Protein AF-A0A9C9TFX3-F1 (afdb_monomer_lite)

Secondary structure (DSSP, 8-state):
------SSHHHHHHHHHHSHHHHTT--S----------SS-TT--

Foldseek 3Di:
DDDDDDPDQVRVVVVVCPDPCVVVVVDPDDDGDDDDPDPPDVPPD

Sequence (45 aa):
LVVIEADSLGAAQSIAAEDPYAKAGLFDNVAVRPWNWAIKNPAAD

pLDDT: mean 92.64, std 5.46, range [64.56, 97.31]

InterPro domains:
  IPR005545 YCII-related [PF03795] (1-36)
  IPR011008 Dimeric alpha-beta barrel [SSF54909] (2-38)

Radius of gyration: 12.81 Å; chains: 1; bounding box: 36×14×26 Å

Organism: NCBI:txid182270

Structure (mmCIF, N/CA/C/O backbone):
data_AF-A0A9C9TFX3-F1
#
_entry.id   AF-A0A9C9TFX3-F1
#
loop_
_atom_site.group_PDB
_atom_site.id
_atom_site.type_symbol
_atom_site.label_atom_id
_atom_site.label_alt_id
_atom_site.label_comp_id
_atom_site.label_asym_id
_atom_site.label_entity_id
_atom_site.label_seq_id
_atom_site.pdbx_PDB_ins_code
_atom_site.Cartn_x
_atom_site.Cartn_y
_atom_site.Cartn_z
_atom_site.occupancy
_atom_site.B_iso_or_equiv
_atom_site.auth_seq_id
_atom_site.auth_comp_id
_atom_site.auth_asym_id
_atom_site.auth_atom_id
_atom_site.pdbx_PDB_model_num
ATOM 1 N N . LEU A 1 1 ? -3.645 2.441 -5.973 1.00 85.44 1 LEU A N 1
ATOM 2 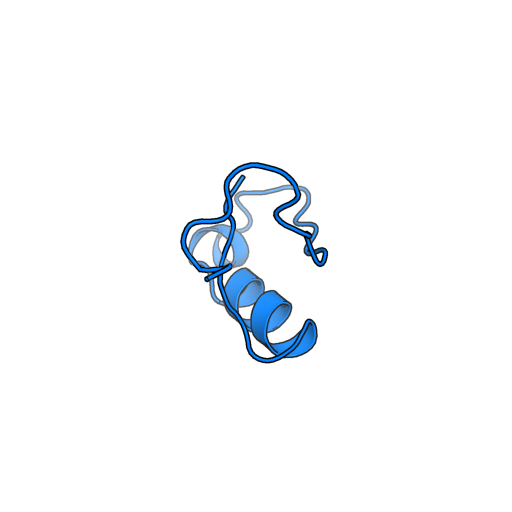C CA . LEU A 1 1 ? -2.310 1.802 -5.990 1.00 85.44 1 LEU A CA 1
ATOM 3 C C . LEU A 1 1 ? -1.298 2.864 -5.611 1.00 85.44 1 LEU A C 1
ATOM 5 O O . LEU A 1 1 ? -1.325 3.926 -6.219 1.00 85.44 1 LEU A O 1
ATOM 9 N N . VAL A 1 2 ? -0.461 2.587 -4.620 1.00 92.94 2 VAL A N 1
ATOM 10 C CA . VAL A 1 2 ? 0.622 3.475 -4.188 1.00 92.94 2 VAL A CA 1
ATOM 11 C C . VAL A 1 2 ? 1.891 2.632 -4.097 1.00 92.94 2 VAL A C 1
ATO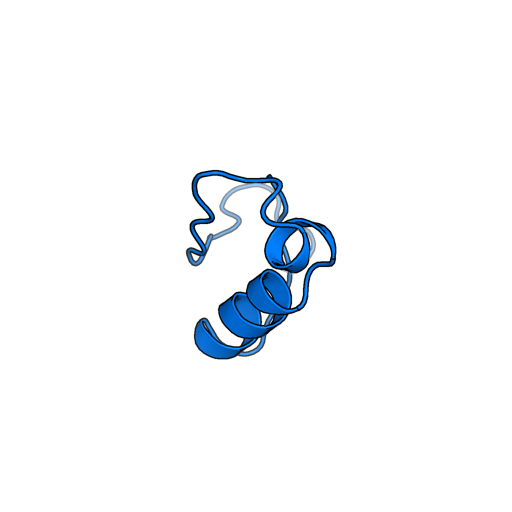M 13 O O . VAL A 1 2 ? 1.815 1.442 -3.788 1.00 92.94 2 VAL A O 1
ATOM 16 N N . VAL A 1 3 ? 3.033 3.240 -4.401 1.00 93.56 3 VAL A N 1
ATOM 17 C CA . VAL A 1 3 ? 4.360 2.668 -4.165 1.00 93.56 3 VAL A CA 1
ATOM 18 C C . VAL A 1 3 ? 5.054 3.585 -3.167 1.00 93.56 3 VAL A C 1
ATOM 20 O O . VAL A 1 3 ? 5.054 4.799 -3.359 1.00 93.56 3 VAL A O 1
ATOM 23 N N . ILE A 1 4 ? 5.591 3.006 -2.097 1.00 93.94 4 ILE A N 1
ATOM 24 C CA . ILE A 1 4 ? 6.314 3.720 -1.044 1.00 93.94 4 ILE A CA 1
ATOM 25 C C . ILE A 1 4 ? 7.672 3.057 -0.831 1.00 93.94 4 ILE A C 1
ATOM 27 O O . ILE A 1 4 ? 7.810 1.849 -1.032 1.00 93.94 4 ILE A O 1
ATOM 31 N N . GLU A 1 5 ? 8.648 3.839 -0.391 1.00 93.50 5 GLU A N 1
ATOM 32 C CA . GLU A 1 5 ? 9.886 3.309 0.175 1.00 93.50 5 GLU A CA 1
ATOM 33 C C . GLU A 1 5 ? 9.660 2.973 1.652 1.00 93.50 5 GLU A C 1
ATOM 35 O O . GLU A 1 5 ? 9.005 3.722 2.378 1.00 93.50 5 GLU A O 1
ATOM 40 N N . ALA A 1 6 ? 10.162 1.819 2.088 1.00 95.50 6 ALA A N 1
ATOM 41 C CA . ALA A 1 6 ? 10.066 1.365 3.469 1.00 95.50 6 ALA A CA 1
ATOM 42 C C . ALA A 1 6 ? 11.233 0.427 3.795 1.00 95.50 6 ALA A C 1
ATOM 44 O O . ALA A 1 6 ? 11.623 -0.392 2.962 1.00 95.50 6 ALA A O 1
ATOM 45 N N . ASP A 1 7 ? 11.727 0.488 5.032 1.00 95.81 7 ASP A N 1
ATOM 46 C CA . ASP A 1 7 ? 12.883 -0.304 5.480 1.00 95.81 7 ASP A CA 1
ATOM 47 C C . ASP A 1 7 ? 12.616 -1.817 5.498 1.00 95.81 7 ASP A C 1
ATOM 49 O O . ASP A 1 7 ? 13.533 -2.636 5.469 1.00 95.81 7 ASP A O 1
ATOM 53 N N . SER A 1 8 ? 11.344 -2.215 5.592 1.00 96.56 8 SER A N 1
ATOM 54 C CA . SER A 1 8 ? 10.923 -3.615 5.594 1.00 96.56 8 SER A CA 1
ATOM 55 C C . SER A 1 8 ? 9.458 -3.763 5.188 1.00 96.56 8 SER A C 1
ATOM 57 O O . SER A 1 8 ? 8.679 -2.808 5.226 1.00 96.56 8 SER A O 1
ATOM 59 N N . LEU A 1 9 ? 9.047 -4.996 4.872 1.00 94.94 9 LEU A N 1
ATOM 60 C CA . LEU A 1 9 ? 7.637 -5.310 4.625 1.00 94.94 9 LEU A CA 1
ATOM 61 C C . LEU A 1 9 ? 6.756 -4.983 5.840 1.00 94.94 9 LEU A C 1
ATOM 63 O O . LEU A 1 9 ? 5.660 -4.458 5.667 1.00 94.94 9 LEU A O 1
ATOM 67 N N . GLY A 1 10 ? 7.246 -5.249 7.056 1.00 96.94 10 GLY A N 1
ATOM 68 C CA . GLY A 1 10 ? 6.526 -4.922 8.288 1.00 96.94 10 GLY A CA 1
ATOM 69 C C . GLY A 1 10 ? 6.320 -3.415 8.448 1.00 96.94 10 GLY A C 1
ATOM 70 O O . GLY A 1 10 ? 5.218 -2.979 8.760 1.00 96.94 10 GLY A O 1
ATOM 71 N N . ALA A 1 11 ? 7.341 -2.608 8.141 1.00 97.31 11 ALA A N 1
ATOM 72 C CA . ALA A 1 11 ? 7.211 -1.151 8.141 1.00 97.31 11 ALA A CA 1
ATOM 73 C C . ALA A 1 11 ? 6.169 -0.670 7.113 1.00 97.31 11 ALA A C 1
ATOM 75 O O . ALA A 1 11 ? 5.313 0.148 7.446 1.00 97.31 11 ALA A O 1
ATOM 76 N N . ALA A 1 12 ? 6.171 -1.229 5.897 1.00 97.00 12 ALA A N 1
ATOM 77 C CA . ALA A 1 12 ? 5.176 -0.903 4.872 1.00 97.00 12 ALA A CA 1
ATOM 78 C C . ALA A 1 12 ? 3.743 -1.292 5.285 1.00 97.00 12 ALA A C 1
ATOM 80 O O . ALA A 1 12 ? 2.797 -0.549 5.025 1.00 97.00 12 ALA A O 1
ATOM 81 N N . GLN A 1 13 ? 3.575 -2.439 5.950 1.00 95.88 13 GLN A N 1
ATOM 82 C CA . GLN A 1 13 ? 2.285 -2.876 6.489 1.00 95.88 13 GLN A CA 1
ATOM 83 C C . GLN A 1 13 ? 1.786 -1.946 7.597 1.00 95.88 13 GLN A C 1
ATOM 85 O O . GLN A 1 13 ? 0.612 -1.582 7.586 1.00 95.88 13 GLN A O 1
ATOM 90 N N . SER A 1 14 ? 2.665 -1.514 8.505 1.00 96.50 14 SER A N 1
ATOM 91 C CA . SER A 1 14 ? 2.314 -0.537 9.540 1.00 96.50 14 SER A CA 1
ATOM 92 C C . SER A 1 14 ? 1.874 0.794 8.934 1.00 96.50 14 SER A C 1
ATOM 94 O O . SER A 1 14 ? 0.856 1.336 9.347 1.00 96.50 14 SER A O 1
ATOM 96 N N . ILE A 1 15 ? 2.570 1.291 7.905 1.00 95.44 15 ILE A N 1
ATOM 97 C CA . ILE A 1 15 ? 2.163 2.515 7.195 1.00 95.44 15 ILE A CA 1
ATOM 98 C C . ILE A 1 15 ? 0.757 2.354 6.602 1.00 95.44 15 ILE A C 1
ATOM 100 O O . ILE A 1 15 ? -0.083 3.235 6.767 1.00 95.44 15 ILE A O 1
ATOM 104 N N . ALA A 1 16 ? 0.477 1.217 5.958 1.00 94.69 16 ALA A N 1
ATOM 105 C CA . ALA A 1 16 ? -0.842 0.940 5.391 1.00 94.69 16 ALA A CA 1
ATOM 106 C C . ALA A 1 16 ? -1.947 0.814 6.459 1.00 94.69 16 ALA A C 1
ATOM 108 O O . ALA A 1 16 ? -3.080 1.215 6.208 1.00 94.69 16 ALA A O 1
ATOM 109 N N . ALA A 1 17 ? -1.634 0.280 7.644 1.00 94.19 17 ALA A N 1
ATOM 110 C CA . ALA A 1 17 ? -2.580 0.160 8.757 1.00 94.19 17 ALA A CA 1
ATOM 111 C C . ALA A 1 17 ? -2.889 1.511 9.429 1.00 94.19 17 ALA A C 1
ATOM 113 O O . ALA A 1 17 ? -3.990 1.718 9.941 1.00 94.19 17 ALA A O 1
ATOM 114 N N . GLU A 1 18 ? -1.932 2.440 9.411 1.00 95.62 18 GLU A N 1
ATOM 115 C CA . GLU A 1 18 ? -2.100 3.773 9.990 1.00 95.62 18 GLU A CA 1
ATOM 116 C C . GLU A 1 18 ? -2.883 4.746 9.090 1.00 95.62 18 GLU A C 1
ATOM 118 O O . GLU A 1 18 ? -3.284 5.816 9.563 1.00 95.62 18 GLU A O 1
ATOM 123 N N . ASP A 1 19 ? -3.157 4.363 7.838 1.00 93.94 19 ASP A N 1
ATOM 124 C CA . ASP A 1 19 ? -3.941 5.139 6.875 1.00 93.94 19 ASP A CA 1
ATOM 125 C C . ASP A 1 19 ? -5.360 5.450 7.421 1.00 93.94 19 ASP A C 1
ATOM 127 O O . ASP A 1 19 ? -6.075 4.538 7.861 1.00 93.94 19 ASP A O 1
ATOM 131 N N . PRO A 1 20 ? -5.820 6.720 7.386 1.00 95.38 20 PRO A N 1
ATOM 132 C CA . PRO A 1 20 ? -7.166 7.097 7.821 1.00 95.38 20 PRO A CA 1
ATOM 133 C C . PRO A 1 20 ? -8.292 6.291 7.161 1.00 95.38 20 PRO A C 1
ATOM 135 O O . PRO A 1 20 ? -9.299 6.009 7.807 1.00 95.38 20 PRO A O 1
ATOM 138 N N . TYR A 1 21 ? -8.134 5.890 5.900 1.00 94.69 21 TYR A N 1
ATOM 139 C CA . TYR A 1 21 ? -9.098 5.071 5.170 1.00 94.69 21 TYR A CA 1
ATOM 140 C C . TYR A 1 21 ? -9.100 3.615 5.628 1.00 94.69 21 TYR A C 1
ATOM 142 O O . TYR A 1 21 ? -10.169 3.003 5.674 1.00 94.69 21 TYR A O 1
ATOM 150 N N . ALA A 1 22 ? -7.942 3.072 6.015 1.00 91.56 22 ALA A N 1
ATOM 151 C CA . ALA A 1 22 ? -7.872 1.753 6.641 1.00 91.56 22 ALA A CA 1
ATOM 152 C C . ALA A 1 22 ? -8.597 1.768 7.995 1.00 91.56 22 ALA A C 1
ATOM 154 O O . ALA A 1 22 ? -9.424 0.899 8.268 1.00 91.56 22 ALA A O 1
ATOM 155 N N . LYS A 1 23 ? -8.382 2.816 8.800 1.00 92.56 23 LYS A N 1
ATOM 156 C CA . LYS A 1 23 ? -9.076 3.011 10.086 1.00 92.56 23 LYS A CA 1
ATOM 157 C C . LYS A 1 23 ? -10.574 3.264 9.930 1.00 92.56 23 LYS A C 1
ATOM 159 O O . LYS A 1 23 ? -11.356 2.839 10.774 1.00 92.56 23 LYS A O 1
ATOM 164 N N . ALA A 1 24 ? -10.975 3.936 8.855 1.00 96.00 24 ALA A N 1
ATOM 165 C CA . ALA A 1 24 ? -12.376 4.172 8.525 1.00 96.00 24 ALA A CA 1
ATOM 166 C C . ALA A 1 24 ? -13.073 2.947 7.904 1.00 96.00 24 ALA A C 1
ATOM 168 O O . ALA A 1 24 ? -14.274 3.014 7.649 1.00 96.00 24 ALA A O 1
ATOM 169 N N . GLY A 1 25 ? -12.350 1.849 7.638 1.00 92.56 25 GLY A N 1
ATOM 170 C CA . GLY A 1 25 ? -12.909 0.657 6.995 1.00 92.56 25 GLY A CA 1
ATOM 171 C C . GLY A 1 25 ? -13.386 0.909 5.562 1.00 92.56 25 GLY A C 1
ATOM 172 O O . GLY A 1 25 ? -14.325 0.265 5.105 1.00 92.56 25 GLY A O 1
ATOM 173 N N . LEU A 1 26 ? -12.776 1.871 4.857 1.00 95.31 26 LEU A N 1
ATOM 174 C CA . LEU A 1 26 ? -13.194 2.267 3.507 1.00 95.31 26 LEU A CA 1
ATOM 175 C C . LEU A 1 26 ? -12.962 1.158 2.471 1.00 95.31 26 LEU A C 1
ATOM 177 O O . LEU A 1 26 ? -13.673 1.083 1.469 1.00 95.31 26 LEU A O 1
ATOM 181 N N . PHE A 1 27 ? -11.949 0.321 2.692 1.00 93.56 27 PHE A N 1
ATOM 182 C CA . PHE A 1 27 ? -11.552 -0.736 1.770 1.00 93.56 27 PHE A CA 1
ATOM 183 C C . PHE A 1 27 ? -11.902 -2.112 2.325 1.00 93.56 27 PHE A C 1
ATOM 185 O O . PHE A 1 27 ? -11.577 -2.426 3.466 1.00 93.56 27 PHE A O 1
ATOM 192 N N . ASP A 1 28 ? -12.483 -2.951 1.469 1.00 94.06 28 ASP A N 1
ATOM 193 C CA . ASP A 1 28 ? -12.771 -4.357 1.775 1.00 94.06 28 ASP A CA 1
ATOM 194 C C . ASP A 1 28 ? -11.483 -5.192 1.928 1.00 94.06 28 ASP A C 1
ATOM 196 O O . ASP A 1 28 ? -11.399 -6.101 2.751 1.00 94.06 28 ASP A O 1
ATOM 200 N N . ASN A 1 29 ? -10.426 -4.856 1.174 1.00 92.12 29 ASN A N 1
ATOM 201 C CA . ASN A 1 29 ? -9.124 -5.510 1.282 1.00 92.12 29 ASN A CA 1
ATOM 202 C C . ASN A 1 29 ? -7.955 -4.558 0.980 1.00 92.12 29 ASN A C 1
ATOM 204 O O . ASN A 1 29 ? -8.015 -3.766 0.037 1.00 92.12 29 ASN A O 1
ATOM 208 N N . VAL A 1 30 ? -6.865 -4.693 1.742 1.00 93.75 30 VAL A N 1
ATOM 209 C CA . VAL A 1 30 ? -5.583 -4.017 1.495 1.00 93.75 30 VAL A CA 1
ATOM 210 C C . VAL A 1 30 ? -4.471 -5.063 1.444 1.00 93.75 30 VAL A C 1
ATOM 212 O O . VAL A 1 30 ? -4.244 -5.789 2.409 1.00 93.75 30 VAL A O 1
ATOM 215 N N . ALA A 1 31 ? -3.751 -5.119 0.323 1.00 94.62 31 ALA A N 1
ATOM 216 C CA . ALA A 1 31 ? -2.628 -6.029 0.121 1.00 94.62 31 ALA A CA 1
ATOM 217 C C . ALA A 1 31 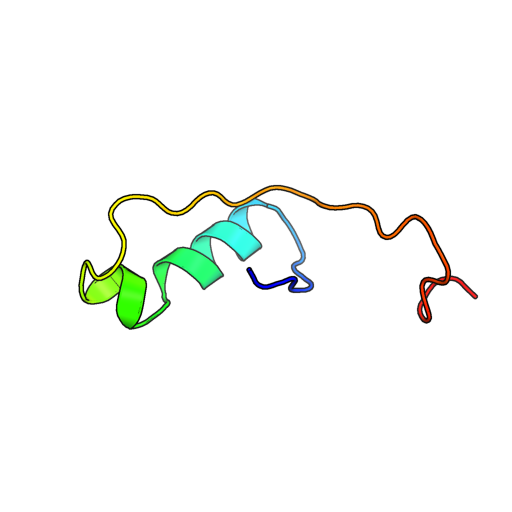? -1.322 -5.247 -0.061 1.00 94.62 31 ALA A C 1
ATOM 219 O O . ALA A 1 31 ? -1.204 -4.409 -0.956 1.00 94.62 31 ALA A O 1
ATOM 220 N N . VAL A 1 32 ? -0.324 -5.565 0.766 1.00 96.12 32 VAL A N 1
ATOM 221 C CA . VAL A 1 32 ? 1.013 -4.958 0.727 1.00 96.12 32 VAL A CA 1
ATOM 222 C C . VAL A 1 32 ? 2.013 -6.001 0.244 1.00 96.12 32 VAL A C 1
ATOM 224 O O . VAL A 1 32 ? 2.091 -7.096 0.800 1.00 96.12 32 VAL A O 1
ATOM 227 N N . ARG A 1 33 ? 2.774 -5.671 -0.802 1.00 96.19 33 ARG A N 1
ATOM 228 C CA . ARG A 1 33 ? 3.774 -6.563 -1.401 1.00 96.19 33 ARG A CA 1
ATOM 229 C C . ARG A 1 33 ? 5.020 -5.786 -1.827 1.00 96.19 33 ARG A C 1
ATOM 231 O O . ARG A 1 33 ? 4.874 -4.647 -2.272 1.00 96.19 33 ARG A O 1
ATOM 238 N N . PRO A 1 34 ? 6.215 -6.397 -1.756 1.00 95.06 34 PRO A N 1
ATOM 239 C CA . PRO A 1 34 ? 7.410 -5.806 -2.342 1.00 95.06 34 PRO A CA 1
ATOM 240 C C . PRO A 1 34 ? 7.247 -5.667 -3.862 1.00 95.06 34 PRO A C 1
ATOM 242 O O . PRO A 1 34 ? 6.592 -6.489 -4.517 1.00 95.06 34 PRO A O 1
ATOM 245 N N . TRP A 1 35 ? 7.848 -4.623 -4.427 1.00 93.75 35 TRP A N 1
ATOM 246 C CA . TRP A 1 35 ? 7.839 -4.360 -5.861 1.00 93.75 35 TRP A CA 1
ATOM 247 C C . TRP A 1 35 ? 9.225 -3.940 -6.342 1.00 93.75 35 TRP A C 1
ATOM 249 O O . TRP A 1 35 ? 9.850 -3.065 -5.752 1.00 93.75 35 TRP A O 1
ATOM 259 N N . ASN A 1 36 ? 9.673 -4.553 -7.438 1.00 90.94 36 ASN A N 1
ATOM 260 C CA . ASN A 1 36 ? 10.933 -4.211 -8.088 1.00 90.94 36 ASN A CA 1
ATOM 261 C C . ASN A 1 36 ? 10.666 -3.269 -9.265 1.00 90.94 36 ASN A C 1
ATOM 263 O O . ASN A 1 36 ? 9.942 -3.628 -10.201 1.00 90.94 36 ASN A O 1
ATOM 267 N N . TRP A 1 37 ? 11.298 -2.095 -9.253 1.00 91.75 37 TRP A N 1
ATOM 268 C CA . TRP A 1 37 ? 11.250 -1.159 -10.373 1.00 91.75 37 TRP A CA 1
ATOM 269 C C . TRP A 1 37 ? 12.191 -1.626 -11.491 1.00 91.75 37 TRP A C 1
ATOM 271 O O . TRP A 1 37 ? 13.385 -1.342 -11.491 1.00 91.75 37 TRP A O 1
ATOM 281 N N . ALA A 1 38 ? 11.642 -2.353 -12.464 1.00 90.50 38 ALA A N 1
ATOM 282 C CA . ALA A 1 38 ? 12.444 -3.024 -13.490 1.00 90.50 38 ALA A CA 1
ATOM 283 C C . ALA A 1 38 ? 12.887 -2.136 -14.674 1.00 90.50 38 ALA A C 1
ATOM 285 O O . ALA A 1 38 ? 13.865 -2.467 -15.337 1.00 90.50 38 ALA A O 1
ATOM 286 N N . ILE A 1 39 ? 12.176 -1.045 -14.992 1.00 93.19 39 ILE A N 1
ATOM 287 C CA . ILE A 1 39 ? 12.427 -0.236 -16.201 1.00 93.19 39 ILE A CA 1
ATOM 288 C C . ILE A 1 39 ? 12.580 1.242 -15.841 1.00 93.19 39 ILE A C 1
ATOM 290 O O . ILE A 1 39 ? 11.638 1.834 -15.319 1.00 93.19 39 ILE A O 1
ATOM 294 N N . LYS A 1 40 ? 13.722 1.850 -16.204 1.00 89.50 40 LYS A N 1
ATOM 295 C CA . LYS A 1 40 ? 14.027 3.282 -15.993 1.00 89.50 40 LYS A CA 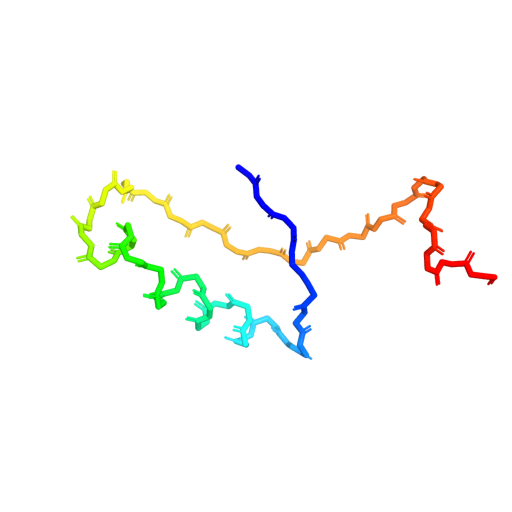1
ATOM 296 C C . LYS A 1 40 ? 13.822 3.725 -14.538 1.00 89.50 40 LYS A C 1
ATOM 298 O O . LYS A 1 40 ? 13.171 4.736 -14.289 1.00 89.50 40 LYS A O 1
ATOM 303 N N . ASN A 1 41 ? 14.339 2.941 -13.593 1.00 88.56 41 ASN A N 1
ATOM 304 C CA . ASN A 1 41 ? 14.362 3.339 -12.192 1.00 88.56 41 ASN A CA 1
ATOM 305 C C . ASN A 1 41 ? 15.311 4.545 -12.032 1.00 88.56 41 ASN A C 1
ATOM 307 O O . ASN A 1 41 ? 16.501 4.376 -12.284 1.00 88.56 41 ASN A O 1
ATOM 311 N N . PRO A 1 42 ? 14.827 5.733 -11.632 1.00 86.81 42 PRO A N 1
ATOM 312 C CA . PRO A 1 42 ? 15.664 6.921 -11.470 1.00 86.81 42 PRO A CA 1
ATOM 313 C C . PRO A 1 42 ? 16.633 6.834 -10.281 1.00 86.81 42 PRO A C 1
ATOM 315 O O . PRO A 1 42 ? 17.512 7.675 -10.183 1.00 86.81 42 PRO A O 1
ATOM 318 N N . ALA A 1 43 ? 16.469 5.851 -9.389 1.00 86.00 43 ALA A N 1
ATOM 319 C CA . ALA A 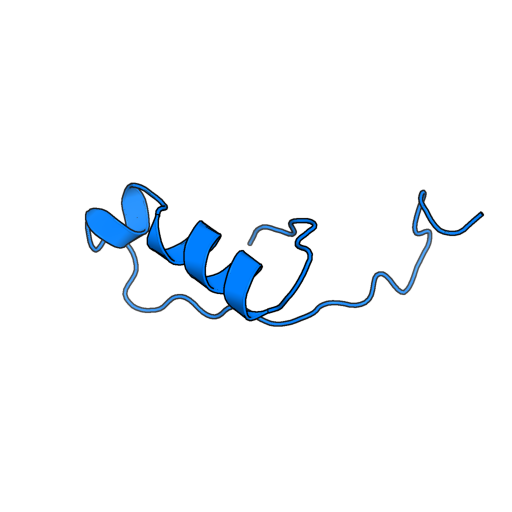1 43 ? 17.385 5.580 -8.279 1.00 86.00 43 ALA A CA 1
ATOM 320 C C . ALA A 1 43 ? 18.434 4.496 -8.604 1.00 86.00 43 ALA A C 1
ATOM 322 O O . ALA A 1 43 ? 19.252 4.157 -7.752 1.00 86.00 43 ALA A O 1
ATOM 323 N N . ALA A 1 44 ? 18.375 3.899 -9.801 1.00 79.81 44 ALA A N 1
ATOM 324 C CA . ALA A 1 44 ? 19.385 2.968 -10.288 1.00 79.81 44 ALA A CA 1
ATOM 325 C C . ALA A 1 44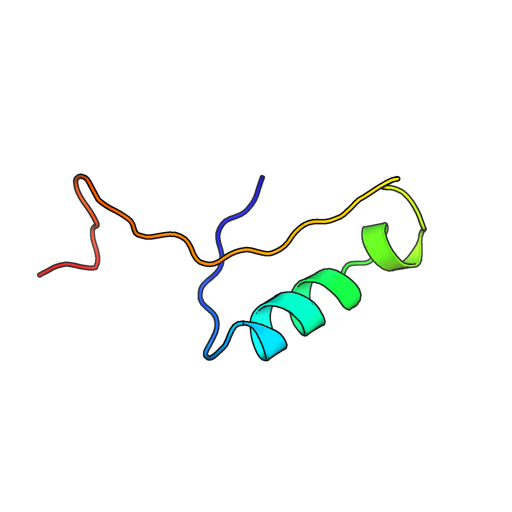 ? 20.420 3.758 -11.099 1.00 79.81 44 ALA A C 1
ATOM 327 O O . ALA A 1 44 ? 20.296 3.857 -12.320 1.00 79.81 44 ALA A O 1
ATOM 328 N N . ASP A 1 45 ? 21.373 4.365 -10.397 1.00 64.56 45 ASP A N 1
ATOM 329 C CA . ASP A 1 45 ? 22.576 4.949 -11.003 1.00 64.56 45 ASP A CA 1
ATOM 330 C C . ASP A 1 45 ? 23.505 3.862 -11.575 1.00 64.56 45 ASP A C 1
ATOM 332 O O . ASP A 1 45 ? 23.656 2.794 -10.928 1.00 64.56 45 ASP A O 1
#